Protein AF-X1KZ26-F1 (afdb_monomer_lite)

Secondary structure (DSSP, 8-state):
-----TT--BHHHHHTSS--EEEEEETTEEEEEE----------S---B-TTSPBPP--TT-EEEEEE-EETTTEEEEETT--S-SEETTEE--EEEE--BSSTTEEEEEESSTTSPPTT--TTSPPP-GGGT--SS-B-TTTSBTTS-BGGGEEEE-TT---EEEEEE----

Sequence (173 aa):
MSEILKGIIPIEKKFLQNNNLFALEFREGYVFGRTMRRRITQYKPWSLQDENQVAIDIDASSHQAEVRFRDRPRGSENDILYLDTTTKAGLPWFFHGAFGLKPQYINMYLRFPEGDVIPGKFPNIGPIRPTAGDDISPLNGLVSPYEQPTDYHEVVIPPLEHLSAEYFNKDPD

Structure (mmCIF, N/CA/C/O backbone):
data_AF-X1KZ26-F1
#
_entry.id   AF-X1KZ26-F1
#
loop_
_atom_site.group_PDB
_atom_site.id
_atom_site.type_symbol
_atom_site.label_atom_id
_atom_site.label_alt_id
_atom_site.label_comp_id
_atom_site.label_asym_id
_atom_site.label_entity_id
_atom_site.label_seq_id
_atom_site.pdbx_PDB_ins_code
_atom_site.Cartn_x
_atom_site.Cartn_y
_atom_site.Cartn_z
_atom_site.occupancy
_atom_site.B_iso_or_equiv
_atom_site.auth_seq_id
_atom_site.auth_comp_id
_atom_site.auth_asym_id
_atom_site.auth_atom_id
_atom_site.pdbx_PDB_model_num
ATOM 1 N N . MET A 1 1 ? -1.836 -28.585 -10.238 1.00 51.47 1 MET A N 1
ATOM 2 C CA . MET A 1 1 ? -0.961 -29.037 -9.140 1.00 51.47 1 MET A CA 1
ATOM 3 C C . MET A 1 1 ? 0.234 -28.097 -9.114 1.00 51.47 1 MET A C 1
ATOM 5 O O . MET A 1 1 ? 1.186 -28.350 -9.828 1.00 51.47 1 MET A O 1
ATOM 9 N N . SER A 1 2 ? 0.141 -26.977 -8.400 1.00 44.94 2 SER A N 1
ATOM 10 C CA . SER A 1 2 ? 1.291 -26.185 -7.949 1.00 44.94 2 SER A CA 1
ATOM 11 C C . SER A 1 2 ? 0.749 -25.044 -7.088 1.00 44.94 2 SER A C 1
ATOM 13 O O . SER A 1 2 ? -0.213 -24.387 -7.466 1.00 44.94 2 SER A O 1
ATOM 15 N N . GLU A 1 3 ? 1.368 -24.834 -5.932 1.00 47.53 3 GLU A N 1
ATOM 16 C CA . GLU A 1 3 ? 1.346 -23.541 -5.239 1.00 47.53 3 GLU A CA 1
ATOM 17 C C . GLU A 1 3 ? 0.161 -23.282 -4.299 1.00 47.53 3 GLU A C 1
ATOM 19 O O . GLU A 1 3 ? -0.380 -22.188 -4.205 1.00 47.53 3 GLU A O 1
ATOM 24 N N . ILE A 1 4 ? -0.048 -24.237 -3.385 1.00 43.16 4 ILE A N 1
ATOM 25 C CA . ILE A 1 4 ? 0.002 -23.877 -1.955 1.00 43.16 4 ILE A CA 1
ATOM 26 C C . ILE A 1 4 ? 1.418 -23.320 -1.704 1.00 43.16 4 ILE A C 1
ATOM 28 O O . ILE A 1 4 ? 2.281 -23.977 -1.126 1.00 43.16 4 ILE A O 1
ATOM 32 N N . LEU A 1 5 ? 1.734 -22.148 -2.251 1.00 48.22 5 LEU A N 1
ATOM 33 C CA . LEU A 1 5 ? 2.936 -21.439 -1.874 1.00 48.22 5 LEU A CA 1
ATOM 34 C C . LEU A 1 5 ? 2.618 -20.791 -0.529 1.00 48.22 5 LEU A C 1
ATOM 36 O O . LEU A 1 5 ? 1.876 -19.821 -0.440 1.00 48.22 5 LEU A O 1
ATOM 40 N N . LYS A 1 6 ? 3.228 -21.336 0.524 1.00 61.12 6 LYS A N 1
ATOM 41 C CA . LYS A 1 6 ? 3.862 -20.511 1.562 1.00 61.12 6 LYS A CA 1
ATOM 42 C C . LYS A 1 6 ? 2.946 -19.549 2.346 1.00 61.12 6 LYS A C 1
ATOM 44 O O . LYS A 1 6 ? 3.398 -18.484 2.741 1.00 61.12 6 LYS A O 1
ATOM 49 N N . GLY A 1 7 ? 1.694 -19.920 2.616 1.00 76.62 7 GLY A N 1
ATOM 50 C CA . GLY A 1 7 ? 0.850 -19.191 3.576 1.00 76.62 7 GLY A CA 1
ATOM 51 C C . GLY A 1 7 ? 0.275 -17.853 3.098 1.00 76.62 7 GLY A C 1
ATOM 52 O O . GLY A 1 7 ? -0.365 -17.188 3.903 1.00 76.62 7 GLY A O 1
ATOM 53 N N . ILE A 1 8 ? 0.444 -17.493 1.821 1.00 87.25 8 ILE A N 1
ATOM 54 C CA . ILE A 1 8 ? -0.193 -16.316 1.213 1.00 87.25 8 ILE A CA 1
ATOM 55 C C . ILE A 1 8 ? -1.571 -16.725 0.682 1.00 87.25 8 ILE A C 1
ATOM 57 O O . ILE A 1 8 ? -1.697 -17.707 -0.055 1.00 87.25 8 ILE A O 1
ATOM 61 N N . ILE A 1 9 ? -2.615 -15.983 1.042 1.00 90.94 9 ILE A N 1
ATOM 62 C CA . ILE A 1 9 ? -3.997 -16.238 0.628 1.00 90.94 9 ILE A CA 1
ATOM 63 C C . ILE A 1 9 ? -4.670 -14.959 0.112 1.00 90.94 9 ILE A C 1
ATOM 65 O O . ILE A 1 9 ? -4.299 -13.853 0.497 1.00 90.94 9 ILE A O 1
ATOM 69 N N . PRO A 1 10 ? -5.707 -15.075 -0.739 1.00 91.75 10 PRO A N 1
ATOM 70 C CA . PRO A 1 10 ? -6.548 -13.936 -1.088 1.00 91.75 10 PRO A CA 1
ATOM 71 C C . PRO A 1 10 ? -7.071 -13.221 0.161 1.00 91.75 10 PRO A C 1
ATOM 73 O O . PRO A 1 10 ? -7.627 -13.871 1.055 1.00 91.75 10 PRO A O 1
ATOM 76 N N . ILE A 1 11 ? -6.950 -11.892 0.199 1.00 90.62 11 ILE A N 1
ATOM 77 C CA . ILE A 1 11 ? -7.279 -11.094 1.390 1.00 90.62 11 ILE A CA 1
ATOM 78 C C . ILE A 1 11 ? -8.751 -11.253 1.802 1.00 90.62 11 ILE A C 1
ATOM 80 O O . ILE A 1 11 ? -9.082 -11.318 2.984 1.00 90.62 11 ILE A O 1
ATOM 84 N N . GLU A 1 12 ? -9.641 -11.429 0.822 1.00 88.94 12 GLU A N 1
ATOM 85 C CA . GLU A 1 12 ? -11.053 -11.723 1.063 1.00 88.94 12 GLU A CA 1
ATOM 86 C C . GLU A 1 12 ? -11.226 -12.998 1.900 1.00 88.94 12 GLU A C 1
ATOM 88 O O . GLU A 1 12 ? -11.975 -13.001 2.875 1.00 88.94 12 GLU A O 1
ATOM 93 N N . LYS A 1 13 ? -10.491 -14.072 1.580 1.00 88.62 13 LYS A N 1
ATOM 94 C CA . LYS A 1 13 ? -10.575 -15.332 2.330 1.00 88.62 13 LYS A CA 1
ATOM 95 C C . LYS A 1 13 ? -10.092 -15.153 3.765 1.00 88.62 13 LYS A C 1
ATOM 97 O O . LYS A 1 13 ? -10.726 -15.695 4.665 1.00 88.62 13 LYS A O 1
ATOM 102 N N . LYS A 1 14 ? -9.027 -14.374 3.980 1.00 86.19 14 LYS A N 1
ATOM 103 C CA . LYS A 1 14 ? -8.500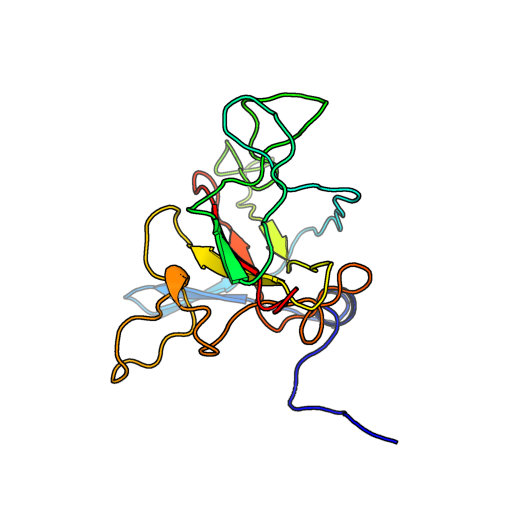 -14.050 5.315 1.00 86.19 14 LYS A CA 1
ATOM 104 C C . LYS A 1 14 ? -9.536 -13.318 6.169 1.00 86.19 14 LYS A C 1
ATOM 106 O O . LYS A 1 14 ? -9.800 -13.713 7.300 1.00 86.19 14 LYS A O 1
ATOM 111 N N . PHE A 1 15 ? -10.213 -12.314 5.609 1.00 83.44 15 PHE A N 1
ATOM 112 C CA . PHE A 1 15 ? -11.261 -11.577 6.325 1.00 83.44 15 PHE A CA 1
ATOM 113 C C . PHE A 1 15 ? -12.537 -12.373 6.590 1.00 83.44 15 PHE A C 1
ATOM 115 O O . PHE A 1 15 ? -13.326 -11.993 7.461 1.00 83.44 15 PHE A O 1
ATOM 122 N N . LEU A 1 16 ? -12.769 -13.453 5.846 1.00 81.62 16 LEU A N 1
ATOM 123 C CA . LEU A 1 16 ? -13.886 -14.367 6.068 1.00 81.62 16 LEU A CA 1
ATOM 124 C C . LEU A 1 16 ? -13.586 -15.452 7.114 1.00 81.62 16 LEU A C 1
ATOM 126 O O . LEU A 1 16 ? -14.507 -16.176 7.488 1.00 81.62 16 LEU A O 1
ATOM 130 N N . GLN A 1 17 ? -12.352 -15.556 7.616 1.00 80.94 17 GLN A N 1
ATOM 131 C CA . GLN A 1 17 ? -12.031 -16.455 8.725 1.00 80.94 17 GLN A CA 1
ATOM 132 C C . GLN A 1 17 ? -12.716 -15.985 10.020 1.00 80.94 17 GLN A C 1
ATOM 134 O O . GLN A 1 17 ? -12.841 -14.790 10.296 1.00 80.94 17 GLN A O 1
ATOM 139 N N . ASN A 1 18 ? -13.213 -16.943 10.806 1.00 73.44 18 ASN A N 1
A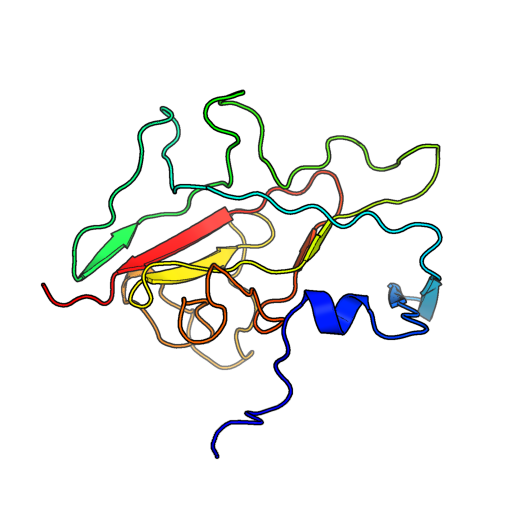TOM 140 C CA . ASN A 1 18 ? -13.927 -16.661 12.051 1.00 73.44 18 ASN A CA 1
ATOM 141 C C . ASN A 1 18 ? -12.955 -16.216 13.159 1.00 73.44 18 ASN A C 1
ATOM 143 O O . ASN A 1 18 ? -11.863 -16.761 13.273 1.00 73.44 18 ASN A O 1
ATOM 147 N N . ASN A 1 19 ? -13.412 -15.315 14.040 1.00 61.75 19 ASN A N 1
ATOM 148 C CA . ASN A 1 19 ? -12.723 -14.904 15.275 1.00 61.75 19 ASN A CA 1
ATOM 149 C C . ASN A 1 19 ? -11.351 -14.219 15.105 1.00 61.75 19 ASN A C 1
ATOM 151 O O . ASN A 1 19 ? -10.407 -14.536 15.827 1.00 61.75 19 ASN A O 1
ATOM 155 N N . ASN A 1 20 ? -11.252 -13.200 14.247 1.00 63.88 20 ASN A N 1
ATOM 156 C CA . ASN A 1 20 ? -10.093 -12.302 14.276 1.00 63.88 20 ASN A CA 1
ATOM 157 C C . ASN A 1 20 ? -10.140 -11.426 15.547 1.00 63.88 20 ASN A C 1
ATOM 159 O O . ASN A 1 20 ? -10.770 -10.368 15.580 1.00 63.88 20 ASN A O 1
ATOM 163 N N . LEU A 1 21 ? -9.510 -11.908 16.621 1.00 64.12 21 LEU A N 1
ATOM 164 C CA . LEU A 1 21 ? -9.019 -11.080 17.720 1.00 64.12 21 LEU A CA 1
ATOM 165 C C . LEU A 1 21 ? -7.750 -10.394 17.215 1.00 64.12 21 LEU A C 1
ATOM 167 O O . LEU A 1 21 ? -6.832 -11.081 16.772 1.00 64.12 21 LEU A O 1
ATOM 171 N N . PHE A 1 22 ? -7.686 -9.066 17.274 1.00 73.12 22 PHE A N 1
ATOM 172 C CA . PHE A 1 22 ? -6.409 -8.372 17.111 1.00 73.12 22 PHE A CA 1
ATOM 173 C C . PHE A 1 22 ? -5.881 -7.985 18.491 1.00 73.12 22 PHE A C 1
ATOM 175 O O . PHE A 1 22 ? -6.660 -7.686 19.399 1.00 73.12 22 PHE A O 1
ATOM 182 N N . ALA A 1 23 ? -4.564 -8.017 18.652 1.00 75.56 23 ALA A N 1
ATOM 183 C CA . ALA A 1 23 ? -3.888 -7.514 19.836 1.00 75.56 23 ALA A CA 1
ATOM 184 C C . ALA A 1 23 ? -3.104 -6.263 19.442 1.00 75.56 23 ALA A C 1
ATOM 186 O O . ALA A 1 23 ? -2.381 -6.284 18.448 1.00 75.56 23 ALA A O 1
ATOM 187 N N . LEU A 1 24 ? -3.262 -5.183 20.203 1.00 76.62 24 LEU A N 1
ATOM 188 C CA . LEU A 1 24 ? -2.408 -4.007 20.102 1.00 76.62 24 LEU A CA 1
ATOM 189 C C . LEU A 1 24 ? -1.382 -4.062 21.235 1.00 76.62 24 LEU A C 1
ATOM 191 O O . LEU A 1 24 ? -1.769 -4.163 22.402 1.00 76.62 24 LEU A O 1
ATOM 195 N N . GLU A 1 25 ? -0.099 -4.022 20.893 1.00 81.50 25 GLU A N 1
ATOM 196 C CA . GLU A 1 25 ? 0.987 -3.955 21.869 1.00 81.50 25 GLU A CA 1
ATOM 197 C C . GLU A 1 25 ? 1.160 -2.517 22.376 1.00 81.50 25 GLU A C 1
ATOM 199 O O . GLU A 1 25 ? 1.177 -1.557 21.607 1.00 81.50 25 GLU A O 1
ATOM 204 N N . PHE A 1 26 ? 1.299 -2.386 23.689 1.00 83.06 26 PHE A N 1
ATOM 205 C CA . PHE A 1 26 ? 1.677 -1.178 24.405 1.00 83.06 26 PHE A CA 1
ATOM 206 C C . PHE A 1 26 ? 2.894 -1.490 25.272 1.00 83.06 26 PHE A C 1
ATOM 208 O O . PHE A 1 26 ? 3.184 -2.649 25.572 1.00 83.06 26 PHE A O 1
ATOM 215 N N . ARG A 1 27 ? 3.578 -0.449 25.752 1.00 87.12 27 ARG A N 1
ATOM 216 C CA . ARG A 1 27 ? 4.736 -0.607 26.642 1.00 87.12 27 ARG A CA 1
ATOM 217 C C . ARG A 1 27 ? 4.418 -1.465 27.876 1.00 87.12 27 ARG A C 1
ATOM 219 O O . ARG A 1 27 ? 5.292 -2.166 28.376 1.00 87.12 27 ARG A O 1
ATOM 226 N N . GLU A 1 28 ? 3.183 -1.406 28.364 1.00 92.19 28 GLU A N 1
ATOM 227 C CA . GLU A 1 28 ? 2.716 -2.093 29.567 1.00 92.19 28 GLU A CA 1
ATOM 228 C C . GLU A 1 28 ? 2.040 -3.455 29.300 1.00 92.19 28 GLU A C 1
ATOM 230 O O . GLU A 1 28 ? 1.678 -4.139 30.259 1.00 92.19 28 GLU A O 1
ATOM 235 N N . GLY A 1 29 ? 1.851 -3.874 28.041 1.00 88.44 29 GLY A N 1
ATOM 236 C CA . GLY A 1 29 ? 1.219 -5.158 27.712 1.00 88.44 29 GLY A CA 1
ATOM 237 C C . GLY A 1 29 ? 0.403 -5.149 26.419 1.00 88.44 29 GLY A C 1
ATOM 238 O O . GLY A 1 29 ? 0.719 -4.434 25.478 1.00 88.44 29 GLY A O 1
ATOM 239 N N . TYR A 1 30 ? -0.662 -5.955 26.364 1.00 87.00 30 TYR A N 1
ATOM 240 C CA . TYR A 1 30 ? -1.492 -6.123 25.165 1.00 87.00 30 TYR A CA 1
ATOM 241 C C . TYR A 1 30 ? -2.950 -5.749 25.430 1.00 87.00 30 TYR A C 1
ATOM 243 O O . TYR A 1 30 ? -3.543 -6.179 26.422 1.00 87.00 30 TYR A O 1
ATOM 251 N N . VAL A 1 31 ? -3.555 -5.008 24.503 1.00 84.12 31 VAL A N 1
ATOM 252 C CA . VAL A 1 31 ? -5.005 -4.786 24.455 1.00 84.12 31 VAL A CA 1
ATOM 253 C C . VAL A 1 31 ? -5.599 -5.685 23.383 1.00 84.12 31 VAL A C 1
ATOM 255 O O . VAL A 1 31 ? -5.249 -5.575 22.211 1.00 84.12 31 VAL A O 1
ATOM 258 N N . PHE A 1 32 ? -6.528 -6.554 23.774 1.00 82.69 32 PHE A N 1
ATOM 259 C CA . PHE A 1 32 ? -7.248 -7.416 22.842 1.00 82.69 32 PHE A CA 1
ATOM 260 C C . PHE A 1 32 ? -8.537 -6.737 22.384 1.00 82.69 32 PHE A C 1
ATOM 262 O O . PHE A 1 32 ? -9.410 -6.410 23.190 1.00 82.69 32 PHE A O 1
ATOM 269 N N . GLY A 1 33 ? -8.657 -6.532 21.078 1.00 76.88 33 GLY A N 1
ATOM 270 C CA . GLY A 1 33 ? -9.842 -5.989 20.434 1.00 76.88 33 GLY A CA 1
ATOM 271 C C . GLY A 1 33 ? -10.654 -7.077 19.740 1.00 76.88 33 GLY A C 1
ATOM 272 O O . GLY A 1 33 ? -10.108 -8.022 19.170 1.00 76.88 33 GLY A O 1
ATOM 273 N N . ARG A 1 34 ? -11.982 -6.917 19.740 1.00 79.94 34 ARG A N 1
ATOM 274 C CA . ARG A 1 34 ? -12.882 -7.671 18.855 1.00 79.94 34 ARG A CA 1
ATOM 275 C C . ARG A 1 34 ? -13.416 -6.756 17.759 1.00 79.94 34 ARG A C 1
ATOM 277 O O . ARG A 1 34 ? -13.795 -5.616 18.034 1.00 79.94 34 ARG A O 1
ATOM 284 N N . THR A 1 35 ? -13.515 -7.256 16.533 1.00 79.06 35 THR A N 1
ATOM 285 C CA . THR A 1 35 ? -14.138 -6.509 15.434 1.00 79.06 35 THR A CA 1
ATOM 286 C C . THR A 1 35 ? -15.644 -6.368 15.673 1.00 79.06 35 THR A C 1
ATOM 288 O O . THR A 1 35 ? -16.385 -7.344 15.611 1.00 79.06 35 THR A O 1
ATOM 291 N N . MET A 1 36 ? -16.112 -5.144 15.933 1.00 80.38 36 MET A N 1
ATOM 292 C CA . MET A 1 36 ? -17.540 -4.860 16.159 1.00 80.38 36 MET A CA 1
ATOM 293 C C . MET A 1 36 ? -18.343 -4.783 14.856 1.00 80.38 36 MET A C 1
ATOM 295 O O . MET A 1 36 ? -19.507 -5.173 14.807 1.00 80.38 36 MET A O 1
ATOM 299 N N . ARG A 1 37 ? -17.733 -4.249 13.794 1.00 81.31 37 ARG A N 1
ATOM 300 C CA . ARG A 1 37 ? -18.358 -4.072 12.482 1.00 81.31 37 ARG A CA 1
ATOM 301 C C . ARG A 1 37 ? -17.292 -4.149 11.397 1.00 81.31 37 ARG A C 1
ATOM 303 O O . ARG A 1 37 ? -16.240 -3.540 11.543 1.00 81.31 37 ARG A O 1
ATOM 310 N N . ARG A 1 38 ? -17.600 -4.831 10.290 1.00 81.44 38 ARG A N 1
ATOM 311 C CA . ARG A 1 38 ? -16.795 -4.803 9.060 1.00 81.44 38 ARG A CA 1
ATOM 312 C C . ARG A 1 38 ? -17.618 -4.265 7.898 1.00 81.44 38 ARG A C 1
ATOM 314 O O . ARG A 1 38 ? -18.821 -4.519 7.818 1.00 81.44 38 ARG A O 1
ATOM 321 N N . ARG A 1 39 ? -16.968 -3.561 6.978 1.00 85.06 39 ARG A N 1
ATOM 322 C CA . ARG A 1 39 ? -17.526 -3.220 5.669 1.00 85.06 39 ARG A CA 1
ATOM 323 C C . ARG A 1 39 ? -16.457 -3.523 4.635 1.00 85.06 39 ARG A C 1
ATOM 325 O O . ARG A 1 39 ? -15.415 -2.886 4.653 1.00 85.06 39 ARG A O 1
ATOM 332 N N . ILE A 1 40 ? -16.723 -4.493 3.767 1.00 85.94 40 ILE A N 1
ATOM 333 C CA . ILE A 1 40 ? -15.836 -4.772 2.640 1.00 85.94 40 ILE A CA 1
ATOM 334 C C . ILE A 1 40 ? -16.060 -3.666 1.612 1.00 85.94 40 ILE A C 1
ATOM 336 O O . ILE A 1 40 ? -17.198 -3.378 1.232 1.00 85.94 40 ILE A O 1
ATOM 340 N N . THR A 1 41 ? -14.975 -3.022 1.208 1.00 87.75 41 THR A N 1
ATOM 341 C CA . THR A 1 41 ? -14.953 -1.996 0.170 1.00 87.75 41 THR A CA 1
ATOM 342 C C . THR A 1 41 ? -13.894 -2.374 -0.846 1.00 87.75 41 THR A C 1
ATOM 344 O O . THR A 1 41 ? -12.808 -2.806 -0.472 1.00 87.75 41 THR A O 1
ATOM 347 N N . GLN A 1 42 ? -14.212 -2.210 -2.124 1.00 89.62 42 GLN A N 1
ATOM 348 C CA . GLN A 1 42 ? -13.275 -2.415 -3.217 1.00 89.62 42 GLN A CA 1
ATOM 349 C C . GLN A 1 42 ? -13.249 -1.155 -4.069 1.00 89.62 42 GLN A C 1
ATOM 351 O O . GLN A 1 42 ? -14.301 -0.582 -4.359 1.00 89.62 42 GLN A O 1
ATOM 356 N N . TYR A 1 43 ? -12.052 -0.756 -4.481 1.00 88.06 43 TYR A N 1
ATOM 357 C CA . TYR A 1 43 ? -11.851 0.357 -5.390 1.00 88.06 43 TYR A CA 1
ATOM 358 C C . TYR A 1 43 ? -11.267 -0.180 -6.703 1.00 88.06 43 TYR A C 1
ATOM 360 O O . TYR A 1 43 ? -10.082 -0.491 -6.782 1.00 88.06 43 TYR A O 1
ATOM 368 N N . LYS A 1 44 ? -12.114 -0.336 -7.729 1.00 86.56 44 LYS A N 1
ATOM 369 C CA . LYS A 1 44 ? -11.699 -0.692 -9.093 1.00 86.56 44 LYS A CA 1
ATOM 370 C C . LYS A 1 44 ? -12.617 -0.047 -10.147 1.00 86.56 44 LYS A C 1
ATOM 372 O O . LYS A 1 44 ? -13.829 -0.047 -9.928 1.00 86.56 44 LYS A O 1
ATOM 377 N N . PRO A 1 45 ? -12.092 0.449 -11.284 1.00 87.31 45 PRO A N 1
ATOM 378 C CA . PRO A 1 45 ? -10.675 0.574 -11.615 1.00 87.31 45 PRO A CA 1
ATOM 379 C C . PRO A 1 45 ? -9.965 1.702 -10.847 1.00 87.31 45 PRO A C 1
ATOM 381 O O . PRO A 1 45 ? -10.591 2.698 -10.497 1.00 87.31 45 PRO A O 1
ATOM 384 N N . TRP A 1 46 ? -8.659 1.554 -10.608 1.00 89.06 46 TRP A N 1
ATOM 385 C CA . TRP A 1 46 ? -7.782 2.649 -10.174 1.00 89.06 46 TRP A CA 1
ATOM 386 C C . TRP A 1 46 ? -6.539 2.659 -11.058 1.00 89.06 46 TRP A C 1
ATOM 388 O O . TRP A 1 46 ? -5.966 1.600 -11.313 1.00 89.06 46 TRP A O 1
ATOM 398 N N . SER A 1 47 ? -6.160 3.837 -11.545 1.00 89.31 47 SER A N 1
ATOM 399 C CA . SER A 1 47 ? -4.960 4.054 -12.350 1.00 89.31 47 SER A CA 1
ATOM 400 C C . SER A 1 47 ? -4.004 4.986 -11.617 1.00 89.31 47 SER A C 1
ATOM 402 O O . SER A 1 47 ? -4.453 5.907 -10.931 1.00 89.31 47 SER A O 1
ATOM 404 N N . LEU A 1 48 ? -2.700 4.759 -11.795 1.00 89.50 48 LEU A N 1
ATOM 405 C CA . LEU A 1 48 ? -1.651 5.602 -11.230 1.00 89.50 48 LEU A CA 1
ATOM 406 C C . LEU A 1 48 ? -1.678 6.996 -11.863 1.00 89.50 48 LEU A C 1
ATOM 408 O O . LEU A 1 48 ? -1.875 7.120 -13.074 1.00 89.50 48 LEU A O 1
ATOM 412 N N . GLN A 1 49 ? -1.524 8.041 -11.048 1.00 88.81 49 GLN A N 1
ATOM 413 C CA . GLN A 1 49 ? -1.700 9.428 -11.479 1.00 88.81 49 GLN A CA 1
ATOM 414 C C . GLN A 1 49 ? -0.808 10.400 -10.718 1.00 88.81 49 GLN A C 1
ATOM 416 O O . GLN A 1 49 ? -0.505 10.172 -9.551 1.00 88.81 49 GLN A O 1
ATOM 421 N N . ASP A 1 50 ? -0.439 11.499 -11.367 1.00 85.88 50 ASP A N 1
ATOM 422 C CA . ASP A 1 50 ? 0.407 12.537 -10.785 1.00 85.88 50 ASP A CA 1
ATOM 423 C C . ASP A 1 50 ? -0.390 13.571 -9.970 1.00 85.88 50 ASP A C 1
ATOM 425 O O . ASP A 1 50 ? -1.611 13.485 -9.786 1.00 85.88 50 ASP A O 1
ATOM 429 N N . GLU A 1 51 ? 0.313 14.593 -9.479 1.00 81.38 51 GLU A N 1
ATOM 430 C CA . GLU A 1 51 ? -0.299 15.677 -8.711 1.00 81.38 51 GLU A CA 1
ATOM 431 C C . GLU A 1 51 ? -1.282 16.525 -9.529 1.00 81.38 51 GLU A C 1
ATOM 433 O O . GLU A 1 51 ? -2.214 17.104 -8.965 1.00 81.38 51 GLU A O 1
ATOM 438 N N . ASN A 1 52 ? -1.100 16.550 -10.851 1.00 82.81 52 ASN A N 1
ATOM 439 C CA . ASN A 1 52 ? -1.919 17.276 -11.815 1.00 82.81 52 ASN A CA 1
ATOM 440 C C . ASN A 1 52 ? -3.087 16.435 -12.348 1.00 82.81 52 ASN A C 1
ATOM 442 O O . ASN A 1 52 ? -3.796 16.876 -13.255 1.00 82.81 52 ASN A O 1
ATOM 446 N N . GLN A 1 53 ? -3.323 15.249 -11.775 1.00 78.25 53 GLN A N 1
ATOM 447 C CA . GLN A 1 53 ? -4.378 14.316 -12.176 1.00 78.25 53 GLN A CA 1
ATOM 448 C C . GLN A 1 53 ? -4.195 13.768 -13.593 1.00 78.25 53 GLN A C 1
ATOM 450 O O . GLN A 1 53 ? -5.172 13.406 -14.251 1.00 78.25 53 GLN A O 1
ATOM 455 N N . VAL A 1 54 ? -2.971 13.698 -14.093 1.00 86.50 54 VAL A N 1
ATOM 456 C CA . VAL A 1 54 ? -2.644 13.044 -15.356 1.00 86.50 54 VAL A CA 1
ATOM 457 C C . VAL A 1 54 ? -2.341 11.580 -15.063 1.00 86.50 54 VAL A C 1
ATOM 459 O O . VAL A 1 54 ? -1.763 11.255 -14.030 1.00 86.50 54 VAL A O 1
ATOM 462 N N . ALA A 1 55 ? -2.806 10.676 -15.931 1.00 88.38 55 ALA A N 1
ATOM 463 C CA . ALA A 1 55 ? -2.456 9.266 -15.794 1.00 88.38 55 ALA A CA 1
ATOM 464 C C . ALA A 1 55 ? -0.945 9.117 -16.000 1.00 88.38 55 ALA A C 1
ATOM 466 O O . ALA A 1 55 ? -0.406 9.684 -16.947 1.00 88.38 55 ALA A O 1
ATOM 467 N N . ILE A 1 56 ? -0.288 8.397 -15.097 1.00 91.56 56 ILE A N 1
ATOM 468 C CA . ILE A 1 56 ? 1.135 8.098 -15.202 1.00 91.56 56 ILE A CA 1
ATOM 469 C C . ILE A 1 56 ? 1.270 6.774 -15.938 1.00 91.56 56 ILE A C 1
ATOM 471 O O . ILE A 1 56 ? 0.812 5.739 -15.447 1.00 91.56 56 ILE A O 1
ATOM 475 N N . ASP A 1 57 ? 1.948 6.827 -17.075 1.00 92.62 57 ASP A N 1
ATOM 476 C CA . ASP A 1 57 ? 2.502 5.655 -17.731 1.00 92.62 57 ASP A CA 1
ATOM 477 C C . ASP A 1 57 ? 3.960 5.512 -17.285 1.00 92.62 57 ASP A C 1
ATOM 479 O O . ASP A 1 57 ? 4.713 6.485 -17.257 1.00 92.62 57 ASP A O 1
ATOM 483 N N . ILE A 1 58 ? 4.339 4.305 -16.868 1.00 94.69 58 ILE A N 1
ATOM 484 C CA . ILE A 1 58 ? 5.704 3.997 -16.438 1.00 94.69 58 ILE A CA 1
ATOM 485 C C . ILE A 1 58 ? 6.385 3.280 -17.597 1.00 94.69 58 ILE A C 1
ATOM 487 O O . ILE A 1 58 ? 6.064 2.121 -17.877 1.00 94.69 58 ILE A O 1
ATOM 491 N N . ASP A 1 59 ? 7.319 3.961 -18.255 1.00 95.81 59 ASP A N 1
ATOM 492 C CA . ASP A 1 59 ? 8.065 3.420 -19.392 1.00 95.81 59 ASP A CA 1
ATOM 493 C C . ASP A 1 59 ? 8.834 2.144 -19.014 1.00 95.81 59 ASP A C 1
ATOM 495 O O . ASP A 1 59 ? 9.156 1.916 -17.842 1.00 95.81 59 ASP A O 1
ATOM 499 N N . ALA A 1 60 ? 9.142 1.305 -20.002 1.00 96.00 60 ALA A N 1
ATOM 500 C CA . ALA A 1 60 ? 9.951 0.103 -19.822 1.00 96.00 60 ALA A CA 1
ATOM 501 C C . ALA A 1 60 ? 11.295 0.420 -19.146 1.00 96.00 60 ALA A C 1
ATOM 503 O O . ALA A 1 60 ? 11.927 1.443 -19.420 1.00 96.00 60 ALA A O 1
ATOM 504 N N . SER A 1 61 ? 11.724 -0.453 -18.232 1.00 95.69 61 SER A N 1
ATOM 505 C CA . SER A 1 61 ? 12.977 -0.310 -17.476 1.00 95.69 61 SER A CA 1
ATOM 506 C C . SER A 1 61 ? 13.150 1.040 -16.760 1.00 95.69 61 SER A C 1
ATOM 508 O O . SER A 1 61 ? 14.277 1.482 -16.515 1.00 95.69 61 SER A O 1
ATOM 510 N N . SER A 1 62 ? 12.043 1.704 -16.415 1.00 96.88 62 SER A N 1
ATOM 511 C CA . SER A 1 62 ? 12.047 3.018 -15.774 1.00 96.88 62 SER A CA 1
ATOM 512 C C . SER A 1 62 ? 11.485 2.987 -14.352 1.00 96.88 62 SER A C 1
ATOM 514 O O . SER A 1 62 ? 10.756 2.079 -13.936 1.00 96.88 62 SER A O 1
ATOM 516 N N . HIS A 1 63 ? 11.861 4.013 -13.592 1.00 96.44 63 HIS A N 1
ATOM 517 C CA . HIS A 1 63 ? 11.404 4.255 -12.232 1.00 96.44 63 HIS A CA 1
ATOM 518 C C . HIS A 1 63 ? 10.420 5.417 -12.214 1.00 96.44 63 HIS A C 1
ATOM 520 O O . HIS A 1 63 ? 10.668 6.460 -12.817 1.00 96.44 63 HIS A O 1
ATOM 526 N N . GLN A 1 64 ? 9.349 5.245 -11.448 1.00 96.62 64 GLN A N 1
ATOM 527 C CA . GLN A 1 64 ? 8.451 6.316 -11.064 1.00 96.62 64 GLN A CA 1
ATOM 528 C C . GLN A 1 64 ? 8.629 6.588 -9.571 1.00 96.62 64 GLN A C 1
ATOM 530 O O . GLN A 1 64 ? 8.452 5.701 -8.726 1.00 96.62 64 GLN A O 1
ATOM 535 N N . ALA A 1 65 ? 8.956 7.845 -9.269 1.00 93.94 65 ALA A N 1
ATOM 536 C CA . ALA A 1 65 ? 9.044 8.358 -7.911 1.00 93.94 65 ALA A CA 1
ATOM 537 C C . ALA A 1 65 ? 7.710 8.222 -7.167 1.00 93.94 65 ALA A C 1
ATOM 539 O O . ALA A 1 65 ? 6.678 7.907 -7.754 1.00 93.94 65 ALA A O 1
ATOM 540 N N . GLU A 1 66 ? 7.758 8.457 -5.864 1.00 94.00 66 GLU A N 1
ATOM 541 C CA . GLU A 1 66 ? 6.658 8.235 -4.935 1.00 94.00 66 GLU A CA 1
ATOM 542 C C . GLU A 1 66 ? 5.362 8.959 -5.342 1.00 94.00 66 GLU A C 1
ATOM 544 O O . GLU A 1 66 ? 5.367 10.149 -5.652 1.00 94.00 66 GLU A O 1
ATOM 549 N N . VAL A 1 67 ? 4.242 8.229 -5.330 1.00 92.88 67 VAL A N 1
ATOM 550 C CA . VAL A 1 67 ? 2.907 8.731 -5.692 1.00 92.88 67 VAL A CA 1
ATOM 551 C C . VAL A 1 67 ? 1.866 8.277 -4.663 1.00 92.88 67 VAL A C 1
ATOM 553 O O . VAL A 1 67 ? 1.896 7.136 -4.195 1.00 92.88 67 VAL A O 1
ATOM 556 N N . ARG A 1 68 ? 0.913 9.163 -4.340 1.00 91.50 68 ARG A N 1
ATOM 557 C CA . ARG A 1 68 ? -0.238 8.896 -3.450 1.00 91.50 68 ARG A CA 1
ATOM 558 C C . ARG A 1 68 ? -1.439 8.278 -4.179 1.00 91.50 68 ARG A C 1
ATOM 560 O O . ARG A 1 68 ? -1.643 8.494 -5.374 1.00 91.50 68 ARG A O 1
ATOM 567 N N . PHE A 1 69 ? -2.315 7.604 -3.435 1.00 91.12 69 PHE A N 1
ATOM 568 C CA . PHE A 1 69 ? -3.518 6.943 -3.961 1.00 91.12 69 PHE A CA 1
ATOM 569 C C . PHE A 1 69 ? -4.730 7.891 -4.096 1.00 91.12 69 PHE A C 1
ATOM 571 O O . PHE A 1 69 ? -5.681 7.819 -3.325 1.00 91.12 69 PHE A O 1
ATOM 578 N N . ARG A 1 70 ? -4.728 8.793 -5.086 1.00 88.50 70 ARG A N 1
ATOM 579 C CA . ARG A 1 70 ? -5.772 9.836 -5.253 1.00 88.50 70 ARG A CA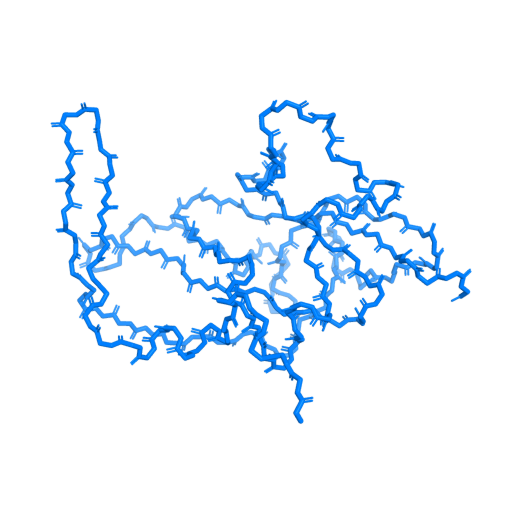 1
ATOM 580 C C . ARG A 1 70 ? -7.068 9.348 -5.943 1.00 88.50 70 ARG A C 1
ATOM 582 O O . ARG A 1 70 ? -7.017 8.489 -6.827 1.00 88.50 70 ARG A O 1
ATOM 589 N N . ASP A 1 71 ? -8.228 9.923 -5.581 1.00 85.62 71 ASP A N 1
ATOM 590 C CA . ASP A 1 71 ? -9.584 9.608 -6.106 1.00 85.62 71 ASP A CA 1
ATOM 591 C C . ASP A 1 71 ? -9.943 10.389 -7.388 1.00 85.62 71 ASP A C 1
ATOM 593 O O . ASP A 1 71 ? -10.763 11.311 -7.401 1.00 85.62 71 ASP A O 1
ATOM 597 N N . ARG A 1 72 ? -9.382 9.992 -8.533 1.00 71.56 72 ARG A N 1
ATOM 598 C CA . ARG A 1 72 ? -9.854 10.478 -9.845 1.00 71.56 72 ARG A CA 1
ATOM 599 C C . ARG A 1 72 ? -10.933 9.558 -10.422 1.00 71.56 72 ARG A C 1
ATOM 601 O O . ARG A 1 72 ? -10.836 8.336 -10.273 1.00 71.56 72 ARG A O 1
ATOM 608 N N . PRO A 1 73 ? -11.926 10.106 -11.152 1.00 70.31 73 PRO A N 1
ATOM 609 C CA . PRO A 1 73 ? -12.126 11.515 -11.540 1.00 70.31 73 PRO A CA 1
ATOM 610 C C . PRO A 1 73 ? -12.983 12.349 -10.581 1.00 70.31 73 PRO A C 1
ATOM 612 O O . PRO A 1 73 ? -13.464 13.408 -10.973 1.00 70.31 73 PRO A O 1
ATOM 615 N N . ARG A 1 74 ? -13.228 11.880 -9.353 1.00 72.38 74 ARG A N 1
ATOM 616 C CA . ARG A 1 74 ? -14.251 12.469 -8.475 1.00 72.38 74 ARG A CA 1
ATOM 617 C C . ARG A 1 74 ? -13.729 13.571 -7.553 1.00 72.38 74 ARG A C 1
ATOM 619 O O . ARG A 1 74 ? -14.538 14.368 -7.090 1.00 72.38 74 ARG A O 1
ATOM 626 N N . GLY A 1 75 ? -12.422 13.644 -7.307 1.00 66.12 75 GLY A N 1
ATOM 627 C CA . GLY A 1 75 ? -11.813 14.710 -6.517 1.00 66.12 75 GLY A CA 1
ATOM 628 C C . GLY A 1 75 ? -10.300 14.551 -6.396 1.00 66.12 75 GLY A C 1
ATOM 629 O O . GLY A 1 75 ? -9.802 13.568 -5.864 1.00 66.12 75 GLY A O 1
ATOM 630 N N . SER A 1 76 ? -9.560 15.548 -6.865 1.00 64.81 76 SER A N 1
ATOM 631 C CA . SER A 1 76 ? -8.099 15.509 -6.994 1.00 64.81 76 SER A CA 1
ATOM 632 C C . SER A 1 76 ? -7.306 15.642 -5.703 1.00 64.81 76 SER A C 1
ATOM 634 O O . SER A 1 76 ? -6.112 15.349 -5.683 1.00 64.81 76 SER A O 1
ATOM 636 N N . GLU A 1 77 ? -7.960 16.124 -4.654 1.00 71.06 77 GLU A N 1
ATOM 637 C CA . GLU A 1 77 ? -7.354 16.377 -3.346 1.00 71.06 77 GLU A CA 1
ATOM 638 C C . GLU A 1 77 ? -7.588 15.220 -2.371 1.00 71.06 77 GLU A C 1
ATOM 640 O O . GLU A 1 77 ? -6.926 15.134 -1.340 1.00 71.06 77 GLU A O 1
ATOM 645 N N . ASN A 1 78 ? -8.504 14.306 -2.706 1.00 83.75 78 ASN A N 1
ATOM 646 C CA . ASN A 1 78 ? -8.887 13.222 -1.817 1.00 83.75 78 ASN A CA 1
ATOM 647 C C . ASN A 1 78 ? -7.994 12.005 -2.047 1.00 83.75 78 ASN A C 1
ATOM 649 O O . ASN A 1 78 ? -7.954 11.430 -3.137 1.00 83.75 78 ASN A O 1
ATOM 653 N N . ASP A 1 79 ? -7.313 11.593 -0.987 1.00 88.31 79 ASP A N 1
ATOM 654 C CA . ASP A 1 79 ? -6.636 10.308 -0.904 1.00 88.31 79 ASP A CA 1
ATOM 655 C C . ASP A 1 79 ? -7.668 9.218 -0.569 1.00 88.31 79 ASP A C 1
ATOM 657 O O . ASP A 1 79 ? -8.424 9.324 0.399 1.00 88.31 79 ASP A O 1
ATOM 661 N N . ILE A 1 80 ? -7.724 8.176 -1.400 1.00 90.31 80 ILE A N 1
ATOM 662 C CA . ILE A 1 80 ? -8.679 7.065 -1.295 1.00 90.31 80 ILE A CA 1
ATOM 663 C C . ILE A 1 80 ? -8.511 6.322 0.034 1.00 90.31 80 ILE A C 1
ATOM 665 O O . ILE A 1 80 ? -9.478 5.760 0.556 1.00 90.31 80 ILE A O 1
ATOM 669 N N . LEU A 1 81 ? -7.286 6.284 0.558 1.00 91.31 81 LEU A N 1
ATOM 670 C CA . LEU A 1 81 ? -6.909 5.476 1.715 1.00 91.31 81 LEU A CA 1
ATOM 671 C C . LEU A 1 81 ? -6.739 6.305 2.987 1.00 91.31 81 LEU A C 1
ATOM 673 O O . LEU A 1 81 ? -6.278 5.783 4.000 1.00 91.31 81 LEU A O 1
ATOM 677 N N . TYR A 1 82 ? -7.158 7.567 2.956 1.00 92.00 82 TYR A N 1
ATOM 678 C CA . TYR A 1 82 ? -7.069 8.471 4.089 1.00 92.00 82 TYR A CA 1
ATOM 679 C C . TYR A 1 82 ? -8.371 8.503 4.894 1.00 92.00 82 TYR A C 1
ATOM 681 O O . TYR A 1 82 ? -9.473 8.586 4.347 1.00 92.00 82 TYR A O 1
ATOM 689 N N . LEU A 1 83 ? -8.242 8.462 6.221 1.00 91.81 83 LEU A N 1
ATOM 690 C CA . LEU A 1 83 ? -9.341 8.723 7.150 1.00 91.81 83 LEU A CA 1
ATOM 691 C C . LEU A 1 83 ? -9.050 10.033 7.882 1.00 91.81 83 LEU A C 1
ATOM 693 O O . LEU A 1 83 ? -8.138 10.101 8.702 1.00 91.81 83 LEU A O 1
ATOM 697 N N . ASP A 1 84 ? -9.867 11.047 7.616 1.00 91.81 84 ASP A N 1
ATOM 698 C CA . ASP A 1 84 ? -9.783 12.399 8.189 1.00 91.81 84 ASP A CA 1
ATOM 699 C C . ASP A 1 84 ? -10.182 12.483 9.672 1.00 91.81 84 ASP A C 1
ATOM 701 O O . ASP A 1 84 ? -10.019 13.510 10.330 1.00 91.81 84 ASP A O 1
ATOM 705 N N . THR A 1 85 ? -10.733 11.398 10.208 1.00 92.56 85 THR A N 1
ATOM 706 C CA . THR A 1 85 ? -11.312 11.332 11.545 1.00 92.56 85 THR A CA 1
ATOM 707 C C . THR A 1 85 ? -10.829 10.087 12.269 1.00 92.56 85 THR A C 1
ATOM 709 O O . THR A 1 85 ? -10.904 8.967 11.764 1.00 92.56 85 THR A O 1
ATOM 712 N N . THR A 1 86 ? -10.391 10.261 13.517 1.00 90.69 86 THR A N 1
ATOM 713 C CA . THR A 1 86 ? -9.878 9.163 14.353 1.00 90.69 86 THR A CA 1
ATOM 714 C C . THR A 1 86 ? -10.960 8.184 14.809 1.00 90.69 86 THR A C 1
ATOM 716 O O . THR A 1 86 ? -10.661 7.063 15.223 1.00 90.69 86 THR A O 1
ATOM 719 N N . THR A 1 87 ? -12.234 8.583 14.733 1.00 88.81 87 THR A N 1
ATOM 720 C CA . THR A 1 87 ? -13.366 7.765 15.174 1.00 88.81 87 THR A CA 1
ATOM 721 C C . THR A 1 87 ? -14.539 7.837 14.207 1.00 88.81 87 THR A C 1
ATOM 723 O O . THR A 1 87 ? -14.770 8.847 13.547 1.00 88.81 87 THR A O 1
ATOM 726 N N . LYS A 1 88 ? -15.341 6.771 14.192 1.00 84.62 88 LYS A N 1
ATOM 727 C CA . LYS A 1 88 ? -16.629 6.711 13.503 1.00 84.62 88 LYS A CA 1
ATOM 728 C C . LYS A 1 88 ? -17.710 6.283 14.475 1.00 84.62 88 LYS A C 1
ATOM 730 O O . LYS A 1 88 ? -17.694 5.159 14.971 1.00 84.62 88 LYS A O 1
ATOM 735 N N . ALA A 1 89 ? -18.650 7.189 14.742 1.00 86.12 89 ALA A N 1
ATOM 736 C CA . ALA A 1 89 ? -19.661 7.019 15.789 1.00 86.12 89 ALA A CA 1
ATOM 737 C C . ALA A 1 89 ? -19.040 6.690 17.168 1.00 86.12 89 ALA A C 1
ATOM 739 O O . ALA A 1 89 ? -19.527 5.821 17.885 1.00 86.12 89 ALA A O 1
ATOM 740 N N . GLY A 1 90 ? -17.934 7.363 17.513 1.00 87.81 90 GLY A N 1
ATOM 741 C CA . GLY A 1 90 ? -17.245 7.207 18.799 1.00 87.81 90 GLY A CA 1
ATOM 742 C C . GLY A 1 90 ? -16.379 5.950 18.936 1.00 87.81 90 GLY A C 1
ATOM 743 O O . GLY A 1 90 ? -15.800 5.735 19.995 1.00 87.81 90 GLY A O 1
ATOM 744 N N . LEU A 1 91 ? -16.267 5.126 17.890 1.00 83.94 91 LEU A N 1
ATOM 745 C CA . LEU A 1 91 ? -15.415 3.936 17.883 1.00 83.94 91 LEU A CA 1
ATOM 746 C C . LEU A 1 91 ? -14.178 4.156 17.001 1.00 83.94 91 LEU A C 1
ATOM 748 O O . LEU A 1 91 ? -14.322 4.740 15.921 1.00 83.94 91 LEU A O 1
ATOM 752 N N . PRO A 1 92 ? -12.988 3.669 17.405 1.00 86.00 92 PRO A N 1
ATOM 753 C CA . PRO A 1 92 ? -11.830 3.611 16.522 1.00 86.00 92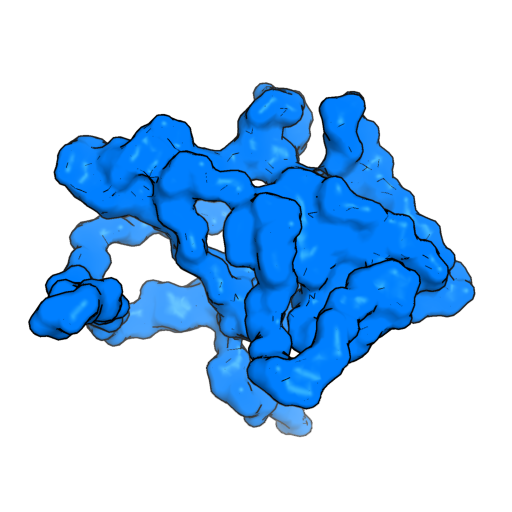 PRO A CA 1
ATOM 754 C C . PRO A 1 92 ? -12.158 2.839 15.243 1.00 86.00 92 PRO A C 1
ATOM 756 O O . PRO A 1 92 ? -12.835 1.807 15.275 1.00 86.00 92 PRO A O 1
ATOM 759 N N . TRP A 1 93 ? -11.673 3.341 14.115 1.00 87.56 93 TRP A N 1
ATOM 760 C CA . TRP A 1 93 ? -11.819 2.704 12.812 1.00 87.56 93 TRP A CA 1
ATOM 761 C C . TRP A 1 93 ? -10.563 2.953 11.982 1.00 87.56 93 TRP A C 1
ATOM 763 O O . TRP A 1 93 ? -9.905 3.972 12.147 1.00 87.56 93 TRP A O 1
ATOM 773 N N . PHE A 1 94 ? -10.215 1.993 11.138 1.00 91.12 94 PHE A N 1
ATOM 774 C CA . PHE A 1 94 ? -9.019 2.002 10.301 1.00 91.12 94 PHE A CA 1
ATOM 775 C C . PHE A 1 94 ? -9.309 1.221 9.019 1.00 91.12 94 PHE A C 1
ATOM 777 O O . PHE A 1 94 ? -10.274 0.444 8.970 1.00 91.12 94 PHE A O 1
ATOM 784 N N . PHE A 1 95 ? -8.490 1.409 7.986 1.00 91.75 95 PHE A N 1
ATOM 785 C CA . PHE A 1 95 ? -8.517 0.519 6.830 1.00 91.75 95 PHE A CA 1
ATOM 786 C C . PHE A 1 95 ? -7.641 -0.698 7.088 1.00 91.75 95 PHE A C 1
ATOM 788 O O . PHE A 1 95 ? -6.542 -0.596 7.623 1.00 91.75 95 PHE A O 1
ATOM 795 N N . HIS A 1 96 ? -8.136 -1.861 6.684 1.00 91.38 96 HIS A N 1
ATOM 796 C CA . HIS A 1 96 ? -7.395 -3.112 6.717 1.00 91.38 96 HIS A CA 1
ATOM 797 C C . HIS A 1 96 ? -7.623 -3.808 5.386 1.00 91.38 96 HIS A C 1
ATOM 799 O O . HIS A 1 96 ? -8.769 -4.076 5.019 1.00 91.38 96 HIS A O 1
ATOM 805 N N . GLY A 1 97 ? -6.557 -4.054 4.636 1.00 92.31 97 GLY A N 1
ATOM 806 C CA . GLY A 1 97 ? -6.691 -4.610 3.300 1.00 92.31 97 GLY A CA 1
ATOM 807 C C . GLY A 1 97 ? -5.371 -4.996 2.663 1.00 92.31 97 GLY A C 1
ATOM 808 O O . GLY A 1 97 ? -4.367 -5.198 3.339 1.00 92.31 97 GLY A O 1
ATOM 809 N N . ALA A 1 98 ? -5.415 -5.118 1.343 1.00 93.44 98 ALA A N 1
ATOM 810 C CA . ALA A 1 98 ? -4.272 -5.411 0.498 1.00 93.44 98 ALA A CA 1
ATOM 811 C C . ALA A 1 98 ? -4.456 -4.751 -0.873 1.00 93.44 98 ALA A C 1
ATOM 813 O O . ALA A 1 98 ? -5.578 -4.412 -1.263 1.00 93.44 98 ALA A O 1
ATOM 814 N N . PHE A 1 99 ? -3.360 -4.621 -1.618 1.00 94.81 99 PHE A N 1
ATOM 815 C CA . PHE A 1 99 ? -3.346 -4.058 -2.968 1.00 94.81 99 PHE A CA 1
ATOM 816 C C . PHE A 1 99 ? -3.148 -5.150 -4.007 1.00 94.81 99 PHE A C 1
ATOM 818 O O . PHE A 1 99 ? -2.347 -6.059 -3.801 1.00 94.81 99 PHE A O 1
ATOM 825 N N . GLY A 1 100 ? -3.856 -5.053 -5.128 1.00 94.69 100 GLY A N 1
ATOM 826 C CA . GLY A 1 100 ? -3.624 -5.890 -6.302 1.00 94.69 100 GLY A CA 1
ATOM 827 C C . GLY A 1 100 ? -3.078 -5.046 -7.443 1.00 94.69 100 GLY A C 1
ATOM 828 O O . GLY A 1 100 ? -3.536 -3.921 -7.638 1.00 94.69 100 GLY A O 1
ATOM 829 N N . LEU A 1 101 ? -2.131 -5.590 -8.209 1.00 94.81 101 LEU A N 1
ATOM 830 C CA . LEU A 1 101 ? -1.480 -4.867 -9.301 1.00 94.81 101 LEU A CA 1
ATOM 831 C C . LEU A 1 101 ? -1.679 -5.508 -10.669 1.00 94.81 101 LEU A C 1
ATOM 833 O O . LEU A 1 101 ? -1.786 -6.728 -10.824 1.00 94.81 101 LEU A O 1
ATOM 837 N N . LYS A 1 102 ? -1.702 -4.633 -11.673 1.00 93.69 102 LYS A N 1
ATOM 838 C CA . LYS A 1 102 ? -1.566 -4.940 -13.092 1.00 93.69 102 LYS A CA 1
ATOM 839 C C . LYS A 1 102 ? -0.870 -3.741 -13.756 1.00 93.69 102 LYS A C 1
ATOM 841 O O . LYS A 1 102 ? -1.242 -2.617 -13.423 1.00 93.69 102 LYS A O 1
ATOM 846 N N . PRO A 1 103 ? 0.064 -3.956 -14.697 1.00 93.19 103 PRO A N 1
ATOM 847 C CA . PRO A 1 103 ? 0.550 -5.244 -15.215 1.00 93.19 103 PRO A CA 1
ATOM 848 C C . PRO A 1 103 ? 1.554 -5.960 -14.287 1.00 93.19 103 PRO A C 1
ATOM 850 O O . PRO A 1 103 ? 1.970 -5.423 -13.266 1.00 93.19 103 PRO A O 1
ATOM 853 N N . GLN A 1 104 ? 1.882 -7.222 -14.599 1.00 91.62 104 GLN A N 1
ATOM 854 C CA . GLN A 1 104 ? 2.666 -8.111 -13.718 1.00 91.62 104 GLN A CA 1
ATOM 855 C C . GLN A 1 104 ? 4.143 -7.714 -13.580 1.00 91.62 104 GLN A C 1
ATOM 857 O O . GLN A 1 104 ? 4.762 -8.062 -12.580 1.00 91.62 104 GLN A O 1
ATOM 862 N N . TYR A 1 105 ? 4.682 -6.992 -14.562 1.00 93.38 105 TYR A N 1
ATOM 863 C CA . TYR A 1 105 ? 6.069 -6.525 -14.604 1.00 93.38 105 TYR A CA 1
ATOM 864 C C . TYR A 1 105 ? 6.313 -5.234 -13.806 1.00 93.38 105 TYR A C 1
ATOM 866 O O . TYR A 1 105 ? 7.453 -4.794 -13.693 1.00 93.38 105 TYR A O 1
ATOM 874 N N . ILE A 1 106 ? 5.273 -4.629 -13.222 1.00 96.12 106 ILE A N 1
ATOM 875 C CA . ILE A 1 106 ? 5.446 -3.500 -12.305 1.00 96.12 106 ILE A CA 1
ATOM 876 C C . ILE A 1 106 ? 5.723 -4.027 -10.902 1.00 96.12 106 ILE A C 1
ATOM 878 O O . ILE A 1 106 ? 4.892 -4.722 -10.310 1.00 96.12 106 ILE A O 1
ATOM 882 N N . ASN A 1 107 ? 6.866 -3.625 -10.357 1.00 96.38 107 ASN A N 1
ATOM 883 C CA . ASN A 1 107 ? 7.140 -3.707 -8.934 1.00 96.38 107 ASN A CA 1
ATOM 884 C C . ASN A 1 107 ? 6.662 -2.423 -8.254 1.00 96.38 107 ASN A C 1
ATOM 886 O O . ASN A 1 107 ? 7.011 -1.324 -8.677 1.00 96.38 107 ASN A O 1
ATOM 890 N N . MET A 1 108 ? 5.896 -2.573 -7.179 1.00 95.81 108 MET A N 1
ATOM 891 C CA . MET A 1 108 ? 5.448 -1.496 -6.306 1.00 95.81 108 MET A CA 1
ATOM 892 C C . MET A 1 108 ? 6.087 -1.640 -4.928 1.00 95.81 108 MET A C 1
ATOM 894 O O . MET A 1 108 ? 6.034 -2.703 -4.301 1.00 95.81 108 MET A O 1
ATOM 898 N N . TYR A 1 109 ? 6.646 -0.539 -4.445 1.00 95.19 109 TYR A N 1
ATOM 899 C CA . TYR A 1 109 ? 7.308 -0.424 -3.155 1.00 95.19 109 TYR A CA 1
ATOM 900 C C . TYR A 1 109 ? 6.481 0.505 -2.280 1.00 95.19 109 TYR A C 1
ATOM 902 O O . TYR A 1 109 ? 6.504 1.723 -2.448 1.00 95.19 109 TYR A O 1
ATOM 910 N N . LEU A 1 110 ? 5.705 -0.092 -1.379 1.00 93.69 110 LEU A N 1
ATOM 911 C CA . LEU A 1 110 ? 4.833 0.653 -0.485 1.00 93.69 110 LEU A CA 1
ATOM 912 C C . LEU A 1 110 ? 5.658 1.461 0.523 1.00 93.69 110 LEU A C 1
ATOM 914 O O . LEU A 1 110 ? 6.627 0.940 1.069 1.00 93.69 110 LEU A O 1
ATOM 918 N N . ARG A 1 111 ? 5.247 2.695 0.804 1.00 91.75 111 ARG A N 1
ATOM 919 C CA . ARG A 1 111 ? 5.799 3.525 1.877 1.00 91.75 111 ARG A CA 1
ATOM 920 C C . ARG A 1 111 ? 4.697 3.843 2.869 1.00 91.75 111 ARG A C 1
ATOM 922 O O . ARG A 1 111 ? 3.656 4.383 2.495 1.00 91.75 111 ARG A O 1
ATOM 929 N N . PHE A 1 112 ? 4.907 3.421 4.111 1.00 87.62 112 PHE A N 1
ATOM 930 C CA . PHE A 1 112 ? 3.944 3.607 5.185 1.00 87.62 112 PHE A CA 1
ATOM 931 C C . PHE A 1 112 ? 4.650 3.920 6.516 1.00 87.62 112 PHE A C 1
ATOM 933 O O . PHE A 1 112 ? 5.321 3.027 7.044 1.00 87.62 112 PHE A O 1
ATOM 940 N N . PRO A 1 113 ? 4.453 5.122 7.090 1.00 87.88 113 PRO A N 1
ATOM 941 C CA . PRO A 1 113 ? 3.774 6.288 6.503 1.00 87.88 113 PRO A CA 1
ATOM 942 C C . PRO A 1 113 ? 4.419 6.788 5.199 1.00 87.88 113 PRO A C 1
ATOM 944 O O . PRO A 1 113 ? 5.510 6.357 4.822 1.00 87.88 113 PRO A O 1
ATOM 947 N N . GLU A 1 114 ? 3.736 7.686 4.491 1.00 89.25 114 GLU A N 1
ATOM 948 C CA . GLU A 1 114 ? 4.295 8.366 3.316 1.00 89.25 114 GLU A CA 1
ATOM 949 C C . GLU A 1 114 ? 5.688 8.962 3.602 1.00 89.25 114 GLU A C 1
ATOM 951 O O . GLU A 1 114 ? 5.931 9.537 4.663 1.00 89.25 114 GLU A O 1
ATOM 956 N N . GLY A 1 115 ? 6.614 8.822 2.650 1.00 86.50 115 GLY A N 1
ATOM 957 C CA . GLY A 1 115 ? 7.998 9.285 2.762 1.00 86.50 115 GLY A CA 1
ATOM 958 C C . GLY A 1 115 ? 8.887 8.462 3.703 1.00 86.50 115 GLY A C 1
ATOM 959 O O . GLY A 1 115 ? 10.102 8.670 3.724 1.00 86.50 115 GLY A O 1
ATOM 960 N N . ASP A 1 116 ? 8.324 7.509 4.450 1.00 86.25 116 ASP A N 1
ATOM 961 C CA . ASP A 1 116 ? 9.059 6.681 5.408 1.00 86.25 116 ASP A CA 1
ATOM 962 C C . ASP A 1 116 ? 9.601 5.389 4.764 1.00 86.25 116 ASP A C 1
ATOM 964 O O . ASP A 1 116 ? 9.592 5.206 3.542 1.00 86.25 116 ASP A O 1
ATOM 968 N N . VAL A 1 117 ? 10.145 4.491 5.581 1.00 83.50 117 VAL A N 1
ATOM 969 C CA . VAL A 1 117 ? 10.772 3.236 5.174 1.00 83.50 117 VAL A CA 1
ATOM 970 C C . VAL A 1 117 ? 9.810 2.295 4.444 1.00 83.50 117 VAL A C 1
ATOM 972 O O . VAL A 1 117 ? 8.647 2.125 4.803 1.00 83.50 117 VAL A O 1
ATOM 975 N N . ILE A 1 118 ? 10.341 1.604 3.434 1.00 87.25 118 ILE A N 1
ATOM 976 C CA . ILE A 1 118 ? 9.643 0.499 2.772 1.00 87.25 118 ILE A CA 1
ATOM 977 C C . ILE A 1 118 ? 9.581 -0.678 3.765 1.00 87.25 118 ILE A C 1
ATOM 979 O O . ILE A 1 118 ? 10.639 -1.143 4.216 1.00 87.25 118 ILE A O 1
ATOM 983 N N . PRO A 1 119 ? 8.381 -1.165 4.135 1.00 82.75 119 PRO A N 1
ATOM 984 C CA . PRO A 1 119 ? 8.228 -2.254 5.089 1.00 82.75 119 PRO A CA 1
ATOM 985 C C . PRO A 1 119 ? 8.725 -3.579 4.495 1.00 82.75 119 PRO A C 1
ATOM 987 O O . PRO A 1 119 ? 8.890 -3.725 3.287 1.00 82.75 119 PRO A O 1
ATOM 990 N N . GLY A 1 120 ? 8.977 -4.570 5.355 1.00 78.81 120 GLY A N 1
ATOM 991 C CA . GLY A 1 120 ? 9.431 -5.901 4.922 1.00 78.81 120 GLY A CA 1
ATOM 992 C C . GLY A 1 120 ? 10.947 -6.039 4.732 1.00 78.81 120 GLY A C 1
ATOM 993 O O . GLY A 1 120 ? 11.433 -7.108 4.364 1.00 78.81 120 GLY A O 1
ATOM 994 N N . LYS A 1 121 ? 11.722 -4.994 5.044 1.00 82.00 121 LYS A N 1
ATOM 995 C CA . LYS A 1 121 ? 13.186 -5.045 5.033 1.00 82.00 121 LYS A CA 1
ATOM 996 C C . LYS A 1 121 ? 13.734 -5.860 6.216 1.00 82.00 121 LYS A C 1
ATOM 998 O O . LYS A 1 121 ? 13.408 -5.596 7.372 1.00 82.00 121 LYS A O 1
ATOM 1003 N N . PHE A 1 122 ? 14.660 -6.785 5.950 1.00 82.56 122 PHE A N 1
ATOM 1004 C CA . PHE A 1 122 ? 15.434 -7.439 7.012 1.00 82.56 122 PHE A CA 1
ATOM 1005 C C . PHE A 1 122 ? 16.387 -6.442 7.715 1.00 82.56 122 PHE A C 1
ATOM 1007 O O . PHE A 1 122 ? 16.988 -5.597 7.047 1.00 82.56 122 PHE A O 1
ATOM 1014 N N . PRO A 1 123 ? 16.622 -6.554 9.038 1.00 85.69 123 PRO A N 1
ATOM 1015 C CA . PRO A 1 123 ? 17.447 -5.586 9.775 1.00 85.69 123 PRO A CA 1
ATOM 1016 C C . PRO A 1 123 ? 18.870 -5.393 9.224 1.00 85.69 123 PRO A C 1
ATOM 1018 O O . PRO A 1 123 ? 19.403 -4.289 9.263 1.00 85.69 123 PRO A O 1
ATOM 1021 N N . ASN A 1 124 ? 19.467 -6.452 8.668 1.00 90.12 124 ASN A N 1
ATOM 1022 C CA . ASN A 1 124 ? 20.886 -6.487 8.293 1.00 90.12 124 ASN A CA 1
ATOM 1023 C C . ASN A 1 124 ? 21.152 -6.408 6.779 1.00 90.12 124 ASN A C 1
ATOM 1025 O O . ASN A 1 124 ? 22.273 -6.674 6.351 1.00 90.12 124 ASN A O 1
ATOM 1029 N N . ILE A 1 125 ? 20.152 -6.084 5.954 1.00 88.94 125 ILE A N 1
ATOM 1030 C CA . ILE A 1 125 ? 20.361 -5.895 4.507 1.00 88.94 125 ILE A CA 1
ATOM 1031 C C . ILE A 1 125 ? 20.530 -4.412 4.156 1.00 88.94 125 ILE A C 1
ATOM 1033 O O . ILE A 1 125 ? 20.123 -3.516 4.906 1.00 88.94 125 ILE A O 1
ATOM 1037 N N . GLY A 1 126 ? 21.130 -4.147 2.993 1.00 87.69 126 GLY A N 1
ATOM 1038 C CA . GLY A 1 126 ? 21.196 -2.802 2.418 1.00 87.69 126 GLY A CA 1
ATOM 1039 C C . GLY A 1 126 ? 19.802 -2.182 2.222 1.00 87.69 126 GLY A C 1
ATOM 1040 O O . GLY A 1 126 ? 18.792 -2.883 2.319 1.00 87.69 126 GLY A O 1
ATOM 1041 N N . PRO A 1 127 ? 19.707 -0.859 2.009 1.00 88.56 127 PRO A N 1
ATOM 1042 C CA . PRO A 1 127 ? 18.428 -0.227 1.690 1.00 88.56 127 PRO A CA 1
ATOM 1043 C C . PRO A 1 127 ? 17.829 -0.849 0.421 1.00 88.56 127 PRO A C 1
ATOM 1045 O O . PRO A 1 127 ? 18.560 -1.140 -0.523 1.00 88.56 127 PRO A O 1
ATOM 1048 N N . ILE A 1 128 ? 16.510 -1.043 0.412 1.00 91.94 128 ILE A N 1
ATOM 1049 C CA . ILE A 1 128 ? 15.770 -1.434 -0.793 1.00 91.94 128 ILE A CA 1
ATOM 1050 C C . ILE A 1 128 ? 15.843 -0.255 -1.766 1.00 91.94 128 ILE A C 1
ATOM 1052 O O . ILE A 1 128 ? 15.607 0.882 -1.353 1.00 91.94 128 ILE A O 1
ATOM 1056 N N . ARG A 1 129 ? 16.189 -0.507 -3.032 1.00 93.06 129 ARG A N 1
ATOM 1057 C CA . ARG A 1 129 ? 16.292 0.523 -4.076 1.00 93.06 129 ARG A CA 1
ATOM 1058 C C . ARG A 1 129 ? 15.184 0.329 -5.115 1.00 93.06 129 ARG A C 1
ATOM 1060 O O . ARG A 1 129 ? 15.375 -0.431 -6.069 1.00 93.06 129 ARG A O 1
ATOM 1067 N N . PRO A 1 130 ? 14.051 1.039 -4.977 1.00 94.06 130 PRO A N 1
ATOM 1068 C CA . PRO A 1 130 ? 13.002 1.056 -5.994 1.00 94.06 130 PRO A CA 1
ATOM 1069 C C . PRO A 1 130 ? 13.524 1.466 -7.370 1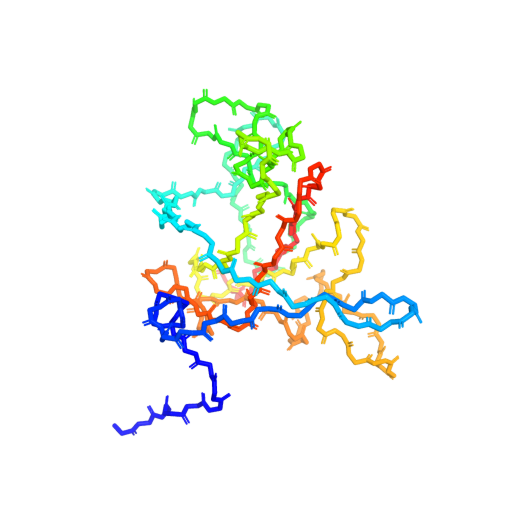.00 94.06 130 PRO A C 1
ATOM 1071 O O . PRO A 1 130 ? 13.163 0.858 -8.368 1.00 94.06 130 PRO A O 1
ATOM 1074 N N . THR A 1 131 ? 14.454 2.423 -7.422 1.00 94.75 131 THR A N 1
ATOM 1075 C CA . THR A 1 131 ? 15.075 2.917 -8.663 1.00 94.75 131 THR A CA 1
ATOM 1076 C C . THR A 1 131 ? 15.854 1.861 -9.447 1.00 94.75 131 THR A C 1
ATOM 1078 O O . THR A 1 131 ? 16.099 2.053 -10.632 1.00 94.75 131 THR A O 1
ATOM 1081 N N . ALA A 1 132 ? 16.258 0.763 -8.803 1.00 94.19 132 ALA A N 1
ATOM 1082 C CA . ALA A 1 132 ? 16.942 -0.362 -9.439 1.00 94.19 132 ALA A CA 1
ATOM 1083 C C . ALA A 1 132 ? 16.014 -1.569 -9.660 1.00 94.19 132 ALA A C 1
ATOM 1085 O O . ALA A 1 132 ? 16.471 -2.614 -10.122 1.00 94.19 132 ALA A O 1
ATOM 1086 N N . GLY A 1 133 ? 14.739 -1.463 -9.272 1.00 93.56 133 GLY A N 1
ATOM 1087 C CA . GLY A 1 133 ? 13.813 -2.584 -9.294 1.00 93.56 133 GLY A CA 1
ATOM 1088 C C . GLY A 1 133 ? 14.257 -3.740 -8.392 1.00 93.56 133 GLY A C 1
ATOM 1089 O O . GLY A 1 133 ? 14.105 -4.895 -8.780 1.00 93.56 133 GLY A O 1
ATOM 1090 N N . ASP A 1 134 ? 14.832 -3.477 -7.212 1.00 93.62 134 ASP A N 1
ATOM 1091 C CA . ASP A 1 134 ? 15.289 -4.547 -6.309 1.00 93.62 134 ASP A CA 1
ATOM 1092 C C . ASP A 1 134 ? 14.155 -5.561 -6.011 1.00 93.62 134 ASP A C 1
ATOM 1094 O O . ASP A 1 134 ? 13.021 -5.183 -5.715 1.00 93.62 134 ASP A O 1
ATOM 1098 N N . ASP A 1 135 ? 14.458 -6.863 -6.033 1.00 90.44 135 ASP A N 1
ATOM 1099 C CA . ASP A 1 135 ? 13.485 -7.948 -5.782 1.00 90.44 135 ASP A CA 1
ATOM 1100 C C . ASP A 1 135 ? 13.229 -8.230 -4.292 1.00 90.44 135 ASP A C 1
ATOM 1102 O O . ASP A 1 135 ? 12.693 -9.271 -3.907 1.00 90.44 135 ASP A O 1
ATOM 1106 N N . ILE A 1 136 ? 13.610 -7.295 -3.426 1.00 89.81 136 ILE A N 1
ATOM 1107 C CA . ILE A 1 136 ? 13.428 -7.415 -1.983 1.00 89.81 136 ILE A CA 1
ATOM 1108 C C . ILE A 1 136 ? 12.025 -6.931 -1.634 1.00 89.81 136 ILE A C 1
ATOM 1110 O O . ILE A 1 136 ? 11.756 -5.732 -1.654 1.00 89.81 136 ILE A O 1
ATOM 1114 N N . SER A 1 137 ? 11.145 -7.898 -1.363 1.00 85.62 137 SER A N 1
ATOM 1115 C CA . SER A 1 137 ? 9.741 -7.687 -0.994 1.00 85.62 137 SER A CA 1
ATOM 1116 C C . SER A 1 137 ? 8.983 -6.653 -1.855 1.00 85.62 137 SER A C 1
ATOM 1118 O O . SER A 1 137 ? 8.285 -5.820 -1.285 1.00 85.62 137 SER A O 1
ATOM 1120 N N . PRO A 1 138 ? 9.071 -6.653 -3.204 1.00 91.94 138 PRO A N 1
ATOM 1121 C CA . PRO A 1 138 ? 8.190 -5.822 -4.014 1.00 91.94 138 PRO A CA 1
ATOM 1122 C C . PRO A 1 138 ? 6.784 -6.427 -4.047 1.00 91.94 138 PRO A C 1
ATOM 1124 O O . PRO A 1 138 ? 6.620 -7.650 -4.041 1.00 91.94 138 PRO A O 1
ATOM 1127 N N . LEU A 1 139 ? 5.763 -5.578 -4.148 1.00 93.88 139 LEU A N 1
ATOM 1128 C CA . LEU A 1 139 ? 4.428 -6.020 -4.536 1.00 93.88 139 LEU A CA 1
ATOM 1129 C C . LEU A 1 139 ? 4.319 -6.003 -6.059 1.00 93.88 139 LEU A C 1
ATOM 1131 O O . LEU A 1 139 ? 4.620 -4.992 -6.682 1.00 93.88 139 LEU A O 1
ATOM 1135 N N . ASN A 1 140 ? 3.853 -7.087 -6.665 1.00 94.69 140 ASN A N 1
ATOM 1136 C CA . ASN A 1 140 ? 3.599 -7.136 -8.103 1.00 94.69 140 ASN A CA 1
ATOM 1137 C C . ASN A 1 140 ? 2.379 -8.004 -8.419 1.00 94.69 140 ASN A C 1
ATOM 1139 O O . ASN A 1 140 ? 1.823 -8.680 -7.548 1.00 94.69 140 ASN A O 1
ATOM 1143 N N . GLY A 1 141 ? 1.966 -7.995 -9.686 1.00 93.44 141 GLY A N 1
ATOM 1144 C CA . GLY A 1 141 ? 0.786 -8.731 -10.137 1.00 93.44 141 GLY A CA 1
ATOM 1145 C C . GLY A 1 141 ? 0.925 -10.260 -10.116 1.00 93.44 141 GLY A C 1
ATOM 1146 O O . GLY A 1 141 ? -0.081 -10.939 -10.308 1.00 93.44 141 GLY A O 1
ATOM 1147 N N . LEU A 1 142 ? 2.128 -10.812 -9.902 1.00 92.38 142 LEU A N 1
ATOM 1148 C CA . LEU A 1 142 ? 2.330 -12.259 -9.740 1.00 92.38 142 LEU A CA 1
ATOM 1149 C C . LEU A 1 142 ? 1.998 -12.706 -8.314 1.00 92.38 142 LEU A C 1
ATOM 1151 O O . LEU A 1 142 ? 1.314 -13.711 -8.135 1.00 92.38 142 LEU A O 1
ATOM 1155 N N . VAL A 1 143 ? 2.455 -11.956 -7.305 1.00 92.12 143 VAL A N 1
ATOM 1156 C CA . VAL A 1 143 ? 2.213 -12.290 -5.890 1.00 92.12 143 VAL A CA 1
ATOM 1157 C C . VAL A 1 143 ? 0.873 -11.764 -5.378 1.00 92.12 143 VAL A C 1
ATOM 1159 O O . VAL A 1 143 ? 0.265 -12.394 -4.514 1.00 92.12 143 VAL A O 1
ATOM 1162 N N . SER A 1 144 ? 0.392 -10.638 -5.912 1.00 94.69 144 SER A N 1
ATOM 1163 C CA . SER A 1 144 ? -0.895 -10.029 -5.565 1.00 94.69 144 SER A CA 1
ATOM 1164 C C . SER A 1 144 ? -1.585 -9.474 -6.822 1.00 94.69 144 SER A C 1
ATOM 1166 O O . SER A 1 144 ? -1.445 -8.292 -7.159 1.00 94.69 144 SER A O 1
ATOM 1168 N N . PRO A 1 145 ? -2.300 -10.326 -7.576 1.00 94.88 145 PRO A N 1
ATOM 1169 C CA . PRO A 1 145 ? -2.920 -9.931 -8.833 1.00 94.88 145 PRO A CA 1
ATOM 1170 C C . PRO A 1 145 ? -4.063 -8.936 -8.621 1.00 94.88 145 PRO A C 1
ATOM 1172 O O . PRO A 1 145 ? -4.827 -9.029 -7.663 1.00 94.88 145 PRO A O 1
ATOM 1175 N N . TYR A 1 146 ? -4.233 -8.022 -9.577 1.00 94.25 146 TYR A N 1
ATOM 1176 C CA . TYR A 1 146 ? -5.274 -6.988 -9.562 1.00 94.25 146 TYR A CA 1
ATOM 1177 C C . TYR A 1 146 ? -6.690 -7.490 -9.237 1.00 94.25 146 TYR A C 1
ATOM 1179 O O . TYR A 1 146 ? -7.393 -6.901 -8.417 1.00 94.25 146 TYR A O 1
ATOM 1187 N N . GLU A 1 147 ? -7.112 -8.592 -9.861 1.00 93.50 147 GLU A N 1
ATOM 1188 C CA . GLU A 1 147 ? -8.461 -9.139 -9.663 1.00 93.50 147 GLU A CA 1
ATOM 1189 C C . GLU A 1 147 ? -8.635 -9.852 -8.320 1.00 93.50 147 GLU A C 1
ATOM 1191 O O . GLU A 1 147 ? -9.761 -10.000 -7.842 1.00 93.50 147 GLU A O 1
ATOM 1196 N N . GLN A 1 148 ? -7.537 -10.294 -7.706 1.00 93.19 148 GLN A N 1
ATOM 1197 C CA . GLN A 1 148 ? -7.560 -11.042 -6.457 1.00 93.19 148 GLN A CA 1
ATOM 1198 C C . GLN A 1 148 ? -6.348 -10.679 -5.584 1.00 93.19 148 GLN A C 1
ATOM 1200 O O . GLN A 1 148 ? -5.410 -11.473 -5.482 1.00 93.19 148 GLN A O 1
ATOM 1205 N N . PRO A 1 149 ? -6.369 -9.500 -4.931 1.00 94.31 149 PRO A N 1
ATOM 1206 C CA . PRO A 1 149 ? -5.313 -9.100 -4.012 1.00 94.31 149 PRO A CA 1
ATOM 1207 C C . PRO A 1 149 ? -5.081 -10.155 -2.924 1.00 94.31 149 PRO A C 1
ATOM 1209 O O . PRO A 1 149 ? -6.031 -10.729 -2.373 1.00 94.31 149 PRO A O 1
ATOM 1212 N N . THR A 1 150 ? -3.818 -10.403 -2.603 1.00 93.81 150 THR A N 1
ATOM 1213 C CA . THR A 1 150 ? -3.390 -11.370 -1.587 1.00 93.81 150 THR A CA 1
ATOM 1214 C C . THR A 1 150 ?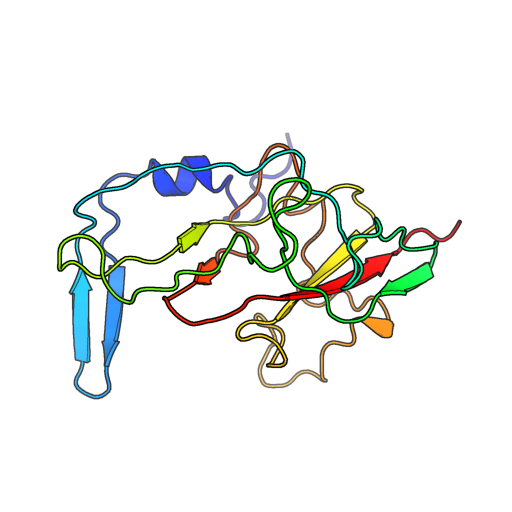 -2.876 -10.661 -0.343 1.00 93.81 150 THR A C 1
ATOM 1216 O O . THR A 1 150 ? -2.582 -9.471 -0.368 1.00 93.81 150 THR A O 1
ATOM 1219 N N . ASP A 1 151 ? -2.740 -11.387 0.761 1.00 91.25 151 ASP A N 1
ATOM 1220 C CA . ASP A 1 151 ? -2.166 -10.867 2.003 1.00 91.25 151 ASP A CA 1
ATOM 1221 C C . ASP A 1 151 ? -0.627 -10.794 2.004 1.00 91.25 151 ASP A C 1
ATOM 1223 O O . ASP A 1 151 ? -0.027 -10.637 3.064 1.00 91.25 151 ASP A O 1
ATOM 1227 N N . TYR A 1 152 ? 0.014 -10.859 0.827 1.00 90.56 152 TYR A N 1
ATOM 1228 C CA . TYR A 1 152 ? 1.467 -10.716 0.688 1.00 90.56 152 TYR A CA 1
ATOM 1229 C C . TYR A 1 152 ? 1.978 -9.402 1.296 1.00 90.56 152 TYR A C 1
ATOM 1231 O O . TYR A 1 152 ? 2.939 -9.407 2.059 1.00 90.56 152 TYR A O 1
ATOM 1239 N N . HIS A 1 153 ? 1.289 -8.294 1.004 1.00 88.94 153 HIS A N 1
ATOM 1240 C CA . HIS A 1 153 ? 1.408 -7.032 1.736 1.00 88.94 153 HIS A CA 1
ATOM 1241 C C . HIS A 1 153 ? 0.045 -6.661 2.311 1.00 88.94 153 HIS A C 1
ATOM 1243 O O . HIS A 1 153 ? -0.721 -5.888 1.732 1.00 88.94 153 HIS A O 1
ATOM 1249 N N . GLU A 1 154 ? -0.261 -7.260 3.454 1.00 89.44 154 GLU A N 1
ATOM 1250 C CA . GLU A 1 154 ? -1.371 -6.837 4.293 1.00 89.44 154 GLU A CA 1
ATOM 1251 C C . GLU A 1 154 ? -1.052 -5.487 4.941 1.00 89.44 154 GLU A C 1
ATOM 1253 O O . GLU A 1 154 ? 0.011 -5.299 5.532 1.00 89.44 154 GLU A O 1
ATOM 1258 N N . VAL A 1 155 ? -1.988 -4.547 4.833 1.00 89.25 155 VAL A N 1
ATOM 1259 C CA . VAL A 1 155 ? -1.831 -3.192 5.358 1.00 89.25 155 VAL A CA 1
ATOM 1260 C C . VAL A 1 155 ? -2.927 -2.852 6.348 1.00 89.25 155 VAL A C 1
ATOM 1262 O O . VAL A 1 155 ? -4.106 -3.134 6.120 1.00 89.25 155 VAL A O 1
ATOM 1265 N N . VAL A 1 156 ? -2.521 -2.214 7.443 1.00 89.88 156 VAL A N 1
ATOM 1266 C CA . VAL A 1 156 ? -3.405 -1.614 8.442 1.00 89.88 156 VAL A CA 1
ATOM 1267 C C . VAL A 1 156 ? -3.103 -0.122 8.466 1.00 89.88 156 VAL A C 1
ATOM 1269 O O . VAL A 1 156 ? -2.039 0.282 8.921 1.00 89.88 156 VAL A O 1
ATOM 1272 N N . ILE A 1 157 ? -4.026 0.679 7.939 1.00 91.25 157 ILE A N 1
ATOM 1273 C CA . ILE A 1 157 ? -3.860 2.124 7.767 1.00 91.25 157 ILE A CA 1
ATOM 1274 C C . ILE A 1 157 ? -4.705 2.822 8.841 1.00 91.25 157 ILE A C 1
ATOM 1276 O O . ILE A 1 157 ? -5.943 2.804 8.751 1.00 91.25 157 ILE A O 1
ATOM 1280 N N . PRO A 1 158 ? -4.078 3.379 9.890 1.00 91.94 158 PRO A N 1
ATOM 1281 C CA . PRO A 1 158 ? -4.769 4.125 10.920 1.00 91.94 158 PRO A CA 1
ATOM 1282 C C . PRO A 1 158 ? -5.229 5.488 10.377 1.00 91.94 158 PRO A C 1
ATOM 1284 O O . PRO A 1 158 ? -4.791 5.928 9.313 1.00 91.94 158 PRO A O 1
ATOM 1287 N N . PRO A 1 159 ? -6.125 6.178 11.098 1.00 92.88 159 PRO A N 1
ATOM 1288 C CA . PRO A 1 159 ? -6.535 7.518 10.718 1.00 92.88 159 PRO A CA 1
ATOM 1289 C C . PRO A 1 159 ? -5.395 8.525 10.702 1.00 92.88 159 PRO A C 1
ATOM 1291 O O . PRO A 1 159 ? -4.448 8.399 11.471 1.00 92.88 159 PRO A O 1
ATOM 1294 N N . LEU A 1 160 ? -5.573 9.567 9.890 1.00 93.12 160 LEU A N 1
ATOM 1295 C CA . LEU A 1 160 ? -4.657 10.696 9.725 1.00 93.12 160 LEU A CA 1
ATOM 1296 C C . LEU A 1 160 ? -3.297 10.360 9.093 1.00 93.12 160 LEU A C 1
ATOM 1298 O O . LEU A 1 160 ? -2.478 11.263 8.956 1.00 93.12 160 LEU A O 1
ATOM 1302 N N . GLU A 1 161 ? -3.084 9.121 8.653 1.00 92.81 161 GLU A N 1
ATOM 1303 C CA . GLU A 1 161 ? -1.869 8.712 7.951 1.00 92.81 161 GLU A CA 1
ATOM 1304 C C . GLU A 1 161 ? -2.102 8.624 6.443 1.00 92.81 161 GLU A C 1
ATOM 1306 O O . GLU A 1 161 ? -3.101 8.065 5.981 1.00 92.81 161 GLU A O 1
ATOM 1311 N N . HIS A 1 162 ? -1.153 9.162 5.679 1.00 92.00 162 HIS A N 1
ATOM 1312 C CA . HIS A 1 162 ? -1.114 9.011 4.230 1.00 92.00 162 HIS A CA 1
ATOM 1313 C C . HIS A 1 162 ? -0.285 7.799 3.831 1.00 92.00 162 HIS A C 1
ATOM 1315 O O . HIS A 1 162 ? 0.671 7.408 4.508 1.00 92.00 162 HIS A O 1
ATOM 1321 N N . LEU A 1 163 ? -0.659 7.226 2.692 1.00 92.38 163 LEU A N 1
ATOM 1322 C CA . LEU A 1 163 ? 0.037 6.109 2.086 1.00 92.38 163 LEU A CA 1
ATOM 1323 C C . LEU A 1 163 ? 0.466 6.473 0.669 1.00 92.38 163 LEU A C 1
ATOM 1325 O O . LEU A 1 163 ? -0.279 7.087 -0.098 1.00 92.38 163 LEU A O 1
ATOM 1329 N N . SER A 1 164 ? 1.652 6.020 0.302 1.00 93.75 164 SER A N 1
ATOM 1330 C CA . SER A 1 164 ? 2.216 6.216 -1.023 1.00 93.75 164 SER A CA 1
ATOM 1331 C C . SER A 1 164 ? 2.979 4.975 -1.469 1.00 93.75 164 SER A C 1
ATOM 1333 O O . SER A 1 164 ? 3.178 4.014 -0.714 1.00 93.75 164 SER A O 1
ATOM 1335 N N . ALA A 1 165 ? 3.388 4.971 -2.731 1.00 95.19 165 ALA A N 1
ATOM 1336 C CA . ALA A 1 165 ? 4.285 3.952 -3.238 1.00 95.19 165 ALA A CA 1
ATOM 1337 C C . ALA A 1 165 ? 5.190 4.493 -4.341 1.00 95.19 165 ALA A C 1
ATOM 1339 O O . ALA A 1 165 ? 4.819 5.404 -5.081 1.00 95.19 165 ALA A O 1
ATOM 1340 N N . GLU A 1 166 ? 6.363 3.884 -4.459 1.00 95.75 166 GLU A N 1
ATOM 1341 C CA . GLU A 1 166 ? 7.228 3.994 -5.631 1.00 95.75 166 GLU A CA 1
ATOM 1342 C C . GLU A 1 166 ? 7.012 2.808 -6.560 1.00 95.75 166 GLU A C 1
ATOM 1344 O O . GLU A 1 166 ? 6.602 1.726 -6.126 1.00 95.75 166 GLU A O 1
ATOM 1349 N N . TYR A 1 167 ? 7.342 2.993 -7.834 1.00 96.88 167 TYR A N 1
ATOM 1350 C CA . TYR A 1 167 ? 7.128 1.970 -8.845 1.00 96.88 167 TYR A CA 1
ATOM 1351 C C . TYR A 1 167 ? 8.356 1.809 -9.730 1.00 96.88 167 TYR A C 1
ATOM 1353 O O . TYR A 1 167 ? 9.064 2.768 -10.034 1.00 96.88 167 TYR A O 1
ATOM 1361 N N . PHE A 1 168 ? 8.594 0.581 -10.167 1.00 97.44 168 PHE A N 1
ATOM 1362 C CA . PHE A 1 168 ? 9.608 0.269 -11.161 1.00 97.44 168 PHE A CA 1
ATOM 1363 C C . PHE A 1 168 ? 9.032 -0.690 -12.188 1.00 97.44 168 PHE A C 1
ATOM 1365 O O . PHE A 1 168 ? 8.451 -1.719 -11.827 1.00 97.44 168 PHE A O 1
ATOM 1372 N N . ASN A 1 169 ? 9.208 -0.362 -13.461 1.00 97.19 169 ASN A N 1
ATOM 1373 C CA . ASN A 1 169 ? 8.814 -1.230 -14.551 1.00 97.19 169 ASN A CA 1
ATOM 1374 C C . ASN A 1 169 ? 9.972 -2.162 -14.928 1.00 97.19 169 ASN A C 1
ATOM 1376 O O . ASN A 1 169 ? 11.018 -1.711 -15.380 1.00 97.19 169 ASN A O 1
ATOM 1380 N N . LYS A 1 170 ? 9.781 -3.471 -14.731 1.00 95.31 170 LYS A N 1
ATOM 1381 C CA . LYS A 1 170 ? 10.757 -4.508 -15.094 1.00 95.31 170 LYS A CA 1
ATOM 1382 C C . LYS A 1 170 ? 10.651 -5.000 -16.533 1.00 95.31 170 LYS A C 1
ATOM 1384 O O . LYS A 1 170 ? 11.397 -5.909 -16.896 1.00 95.31 170 LYS A O 1
ATOM 1389 N N . ASP A 1 171 ? 9.732 -4.459 -17.323 1.00 94.44 171 ASP A N 1
ATOM 1390 C CA . ASP A 1 171 ? 9.662 -4.764 -18.746 1.00 94.44 171 ASP A CA 1
ATOM 1391 C C . ASP A 1 171 ? 10.951 -4.276 -19.430 1.00 94.44 171 ASP A C 1
ATOM 1393 O O . ASP A 1 171 ? 11.337 -3.115 -19.224 1.00 94.44 171 ASP A O 1
ATOM 1397 N N . PRO A 1 172 ? 11.681 -5.140 -20.159 1.00 89.56 172 PRO A N 1
ATOM 1398 C CA . PRO A 1 172 ? 12.840 -4.706 -20.929 1.00 89.56 172 PRO A CA 1
ATOM 1399 C C . PRO A 1 172 ? 12.478 -3.817 -22.127 1.00 89.56 172 PRO A C 1
ATOM 1401 O O . PRO A 1 172 ? 13.351 -3.059 -22.547 1.00 89.56 172 PRO A O 1
ATOM 1404 N N . ASP A 1 173 ? 11.246 -3.903 -22.651 1.00 86.56 173 ASP A N 1
ATOM 1405 C CA . ASP A 1 173 ? 10.828 -3.285 -23.921 1.00 86.56 173 ASP A CA 1
ATOM 1406 C C . ASP A 1 173 ? 9.489 -2.527 -23.832 1.00 86.56 173 ASP A C 1
ATOM 1408 O O . ASP A 1 173 ? 8.559 -3.005 -23.145 1.00 86.56 173 ASP A O 1
#

Organism: NCBI:txid412755

pLDDT: mean 86.83, std 10.06, range [43.16, 97.44]

Foldseek 3Di:
DDDVPDPKDFFVVVVPDPDPWDWDDDPVGTDTDDDPDDDDDDDPPFAFADLVRHGDDADAQFKDPKGAQADPPPDSVDGPQADQDCDDPNHGDWDKHFAADPDQQKWKFKDVQPPHARPQDDPPDDGDDQRNVDPRLTDGCVSAHHVGGIVSPIDIGGHPGTMIIMMGGNHND

Radius of gyration: 17.21 Å; chains: 1; bounding box: 41×46×54 Å